Protein AF-A0AA41BKV5-F1 (afdb_monomer)

Solvent-accessible surface area (backbone atoms only — not comparable to full-atom values): 9476 Å² total; per-residue (Å²): 110,55,69,59,33,51,52,52,21,36,52,28,46,50,54,20,72,77,40,75,85,47,63,66,30,45,53,51,21,30,51,30,47,42,54,25,46,76,71,35,76,68,45,54,60,45,54,51,39,53,51,50,53,48,48,58,54,29,76,65,39,87,84,66,68,46,59,84,74,38,65,68,56,54,53,31,52,49,52,35,49,60,71,43,52,81,49,47,62,56,52,50,51,51,64,73,37,46,68,55,42,39,72,68,60,81,48,52,85,58,76,84,89,49,88,54,51,60,36,21,50,57,44,22,73,79,67,78,41,64,52,82,92,53,63,60,67,60,38,46,47,54,53,50,47,50,55,49,48,54,50,46,51,52,70,73,51,61,83,79,63,53,60,54,58,49,78,77,87

Structure (mmCIF, N/CA/C/O backbone):
data_AF-A0AA41BKV5-F1
#
_entry.id   AF-A0AA41BKV5-F1
#
loop_
_atom_site.group_PDB
_atom_site.id
_atom_site.type_symbol
_atom_site.label_atom_id
_atom_site.label_alt_id
_atom_site.label_comp_id
_atom_site.label_asym_id
_atom_site.label_entity_id
_atom_site.label_seq_id
_atom_site.pdbx_PDB_ins_code
_atom_site.Cartn_x
_atom_site.Cartn_y
_atom_site.Cartn_z
_atom_site.occupancy
_atom_site.B_iso_or_equiv
_atom_site.auth_seq_id
_atom_site.auth_comp_id
_atom_site.auth_asym_id
_atom_site.auth_atom_id
_atom_site.pdbx_PDB_model_num
ATOM 1 N N . LEU A 1 1 ? -13.488 3.325 -12.133 1.00 66.38 1 LEU A N 1
ATOM 2 C CA . LEU A 1 1 ? -14.133 2.316 -11.259 1.00 66.38 1 LEU A CA 1
ATOM 3 C C . LEU A 1 1 ? -13.218 1.904 -10.103 1.00 66.38 1 LEU A C 1
ATOM 5 O O . LEU A 1 1 ? -13.604 2.119 -8.964 1.00 66.38 1 LEU A O 1
ATOM 9 N N . SER A 1 2 ? -12.001 1.411 -10.372 1.00 73.25 2 SER A N 1
ATOM 10 C CA . SER A 1 2 ? -11.006 1.040 -9.344 1.00 73.25 2 SER A CA 1
ATOM 11 C C . SER A 1 2 ? -10.736 2.148 -8.318 1.00 73.25 2 SER A C 1
ATOM 13 O O . SER A 1 2 ? -10.828 1.893 -7.126 1.00 73.25 2 SER A O 1
ATOM 15 N N . GLY A 1 3 ? -10.527 3.392 -8.767 1.00 75.12 3 GLY A N 1
ATOM 16 C CA . GLY A 1 3 ? -10.295 4.532 -7.867 1.00 75.12 3 GLY A CA 1
ATOM 17 C C . GLY A 1 3 ? -11.439 4.811 -6.880 1.00 75.12 3 GLY A C 1
ATOM 18 O O . GLY A 1 3 ? -11.204 5.185 -5.738 1.00 75.12 3 GLY A O 1
ATOM 19 N N . MET A 1 4 ? -12.694 4.579 -7.280 1.00 83.62 4 MET A N 1
ATOM 20 C CA . MET A 1 4 ? -13.845 4.750 -6.381 1.00 83.62 4 MET A CA 1
ATOM 21 C C . MET A 1 4 ? -13.914 3.631 -5.339 1.00 83.62 4 MET A C 1
ATOM 23 O O . MET A 1 4 ? -14.290 3.874 -4.194 1.00 83.62 4 MET A O 1
ATOM 27 N N . LEU A 1 5 ? -13.542 2.409 -5.729 1.00 82.50 5 LEU A N 1
ATOM 28 C CA . LEU A 1 5 ? -13.511 1.254 -4.836 1.00 82.50 5 LEU A CA 1
ATOM 29 C C . LEU A 1 5 ? -12.402 1.393 -3.790 1.00 82.50 5 LEU A C 1
ATOM 31 O O . LEU A 1 5 ? -12.653 1.143 -2.613 1.00 82.50 5 LEU A O 1
ATOM 35 N N . THR A 1 6 ? -11.220 1.867 -4.192 1.00 81.44 6 THR A N 1
ATOM 36 C CA . THR A 1 6 ? -10.103 2.122 -3.274 1.00 81.44 6 THR A CA 1
ATOM 37 C C . THR A 1 6 ? -10.406 3.263 -2.309 1.00 81.44 6 THR A C 1
ATOM 39 O O . THR A 1 6 ? -10.162 3.116 -1.116 1.00 81.44 6 THR A O 1
ATOM 42 N N . LEU A 1 7 ? -11.029 4.350 -2.780 1.00 82.81 7 LEU A N 1
ATOM 43 C CA . LEU A 1 7 ? -11.500 5.436 -1.908 1.00 82.81 7 LEU A CA 1
ATOM 44 C C . LEU A 1 7 ? -12.572 4.951 -0.922 1.00 82.81 7 LEU A C 1
ATOM 46 O O . LEU A 1 7 ? -12.531 5.278 0.262 1.00 82.81 7 LEU A O 1
ATOM 50 N N . SER A 1 8 ? -13.514 4.125 -1.382 1.00 84.38 8 SER A N 1
ATOM 51 C CA . SER A 1 8 ? -14.541 3.538 -0.511 1.00 84.38 8 SER A CA 1
ATOM 52 C C . SER A 1 8 ? -13.927 2.601 0.535 1.00 84.38 8 SER A C 1
ATOM 54 O O . SER A 1 8 ? -14.358 2.602 1.688 1.00 84.38 8 SER A O 1
ATOM 56 N N . ALA A 1 9 ? -12.900 1.830 0.161 1.00 84.06 9 ALA A N 1
ATOM 57 C CA . ALA A 1 9 ? -12.146 0.987 1.083 1.00 84.06 9 ALA A CA 1
ATOM 58 C C . ALA A 1 9 ? -11.398 1.827 2.133 1.00 84.06 9 ALA A C 1
ATOM 60 O O . ALA A 1 9 ? -11.476 1.514 3.321 1.00 84.06 9 ALA A O 1
ATOM 61 N N . ALA A 1 10 ? -10.759 2.927 1.728 1.00 83.88 10 ALA A N 1
ATOM 62 C CA . ALA A 1 10 ? -10.093 3.859 2.637 1.00 83.88 10 ALA A CA 1
ATOM 63 C C . ALA A 1 10 ? -11.075 4.472 3.652 1.00 83.88 10 ALA A C 1
ATOM 65 O O . ALA A 1 10 ? -10.807 4.501 4.856 1.00 83.88 10 ALA A O 1
ATOM 66 N N . LEU A 1 11 ? -12.264 4.881 3.197 1.00 82.06 11 LEU A N 1
ATOM 67 C CA . LEU A 1 11 ? -13.328 5.378 4.075 1.00 82.06 11 LEU A CA 1
ATOM 68 C C . LEU A 1 11 ? -13.830 4.298 5.043 1.00 82.06 11 LEU A C 1
ATOM 70 O O . LEU A 1 11 ? -13.971 4.566 6.237 1.00 82.06 11 LEU A O 1
ATOM 74 N N . ALA A 1 12 ? -14.060 3.072 4.565 1.00 83.56 12 ALA A N 1
ATOM 75 C CA . ALA A 1 12 ? -14.456 1.951 5.420 1.00 83.56 12 ALA A CA 1
ATOM 76 C C . ALA A 1 12 ? -13.392 1.648 6.489 1.00 83.56 12 ALA A C 1
ATOM 78 O O . ALA A 1 12 ? -13.736 1.409 7.651 1.00 83.56 12 ALA A O 1
ATOM 79 N N . LEU A 1 13 ? -12.108 1.734 6.127 1.00 82.19 13 LEU A N 1
ATOM 80 C CA . LEU A 1 13 ? -11.002 1.577 7.066 1.00 82.19 13 LEU A CA 1
ATOM 81 C C . LEU A 1 13 ? -10.985 2.693 8.115 1.00 82.19 13 LEU A C 1
ATOM 83 O O . LEU A 1 13 ? -10.844 2.415 9.306 1.00 82.19 13 LEU A O 1
ATOM 87 N N . MET A 1 14 ? -11.182 3.946 7.698 1.00 79.00 14 MET A N 1
ATOM 88 C CA . MET A 1 14 ? -11.270 5.080 8.618 1.00 79.00 14 MET A CA 1
ATOM 89 C C . MET A 1 14 ? -12.414 4.899 9.626 1.00 79.00 14 MET A C 1
ATOM 91 O O . MET A 1 14 ? -12.235 5.150 10.820 1.00 79.00 14 MET A O 1
ATOM 95 N N . MET A 1 15 ? -13.581 4.443 9.166 1.00 79.38 15 MET A N 1
ATOM 96 C CA . MET A 1 15 ? -14.742 4.194 10.028 1.00 79.38 15 MET A CA 1
ATOM 97 C C . MET A 1 15 ? -14.478 3.065 11.030 1.00 79.38 15 MET A C 1
ATOM 99 O O . MET A 1 15 ? -14.858 3.180 12.200 1.00 79.38 15 MET A O 1
ATOM 103 N N . TRP A 1 16 ? -13.769 2.012 10.610 1.00 81.19 16 TRP A N 1
ATOM 104 C CA . TRP A 1 16 ? -13.340 0.949 11.517 1.00 81.19 16 TRP A CA 1
ATOM 105 C C . TRP A 1 16 ? -12.366 1.456 12.586 1.00 81.19 16 TRP A C 1
ATOM 107 O O . TRP A 1 16 ? -12.556 1.168 13.764 1.00 81.19 16 TRP A O 1
ATOM 117 N N . ILE A 1 17 ? -11.371 2.261 12.210 1.00 75.12 17 ILE A N 1
ATOM 118 C CA . ILE A 1 17 ? -10.395 2.817 13.161 1.00 75.12 17 ILE A CA 1
ATOM 119 C C . ILE A 1 17 ? -11.084 3.712 14.202 1.00 75.12 17 ILE A C 1
ATOM 121 O O . ILE A 1 17 ? -10.731 3.662 15.377 1.00 75.12 17 ILE A O 1
ATOM 125 N N . LYS A 1 18 ? -12.107 4.481 13.802 1.00 73.56 18 LYS A N 1
ATOM 126 C CA . LYS A 1 18 ? -12.923 5.283 14.731 1.00 73.56 18 LYS A CA 1
ATOM 127 C C . LYS A 1 18 ? -13.785 4.431 15.669 1.00 73.56 18 LYS A C 1
ATOM 129 O O . LYS A 1 18 ? -14.083 4.864 16.778 1.00 73.56 18 LYS A O 1
ATOM 134 N N . THR A 1 19 ? -14.216 3.246 15.232 1.00 72.44 19 THR A N 1
ATOM 135 C CA . THR A 1 19 ? -15.114 2.358 15.992 1.00 72.44 19 THR A CA 1
ATOM 136 C C . THR A 1 19 ? -14.669 0.889 15.904 1.00 72.44 19 THR A C 1
ATOM 138 O O . THR A 1 19 ? -15.328 0.066 15.259 1.00 72.44 19 THR A O 1
ATOM 141 N N . PRO A 1 20 ? -13.563 0.511 16.580 1.00 67.19 20 PRO A N 1
ATOM 142 C CA . PRO A 1 20 ? -12.934 -0.803 16.407 1.00 67.19 20 PRO A CA 1
ATOM 143 C C . PRO A 1 20 ? -13.778 -1.974 16.936 1.00 67.19 20 PRO A C 1
ATOM 145 O O . PRO A 1 20 ? -13.466 -3.129 16.659 1.00 67.19 20 PRO A O 1
ATOM 148 N N . THR A 1 21 ? -14.861 -1.695 17.669 1.00 67.25 21 THR A N 1
ATOM 149 C CA . THR A 1 21 ? -15.820 -2.685 18.183 1.00 67.25 21 THR A CA 1
ATOM 150 C C . THR A 1 21 ? -16.740 -3.259 17.100 1.00 67.25 21 THR A C 1
ATOM 152 O O . THR A 1 21 ? -17.290 -4.347 17.277 1.00 67.25 21 THR A O 1
ATOM 155 N N . HIS A 1 22 ? -16.908 -2.575 15.962 1.00 72.12 22 HIS A N 1
ATOM 156 C CA . HIS A 1 22 ? -17.804 -3.003 14.887 1.00 72.12 22 HIS A CA 1
ATOM 157 C C . HIS A 1 22 ? -17.046 -3.676 13.730 1.00 72.12 22 HIS A C 1
ATOM 159 O O . HIS A 1 22 ? -16.650 -3.034 12.757 1.00 72.12 22 HIS A O 1
ATOM 165 N N . ASN A 1 23 ? -16.958 -5.010 13.763 1.00 77.50 23 ASN A N 1
ATOM 166 C CA . ASN A 1 23 ? -16.323 -5.816 12.703 1.00 77.50 23 ASN A CA 1
ATOM 167 C C . ASN A 1 23 ? -16.984 -5.684 11.314 1.00 77.50 23 ASN A C 1
ATOM 169 O O . ASN A 1 23 ? -16.388 -6.076 10.314 1.00 77.50 23 ASN A O 1
ATOM 173 N N . ARG A 1 24 ? -18.197 -5.119 11.215 1.00 82.06 24 ARG A N 1
ATOM 174 C CA . ARG A 1 24 ? -18.900 -4.914 9.933 1.00 82.06 24 ARG A CA 1
ATOM 175 C C . ARG A 1 24 ? -18.102 -4.033 8.966 1.00 82.06 24 ARG A C 1
ATOM 177 O O . ARG A 1 24 ? -18.092 -4.307 7.771 1.00 82.06 24 ARG A O 1
ATOM 184 N N . TYR A 1 25 ? -17.400 -3.022 9.480 1.00 82.31 25 TYR A N 1
ATOM 185 C CA . TYR A 1 25 ? -16.578 -2.132 8.657 1.00 82.31 25 TYR A CA 1
ATOM 186 C C . TYR A 1 25 ? -15.324 -2.830 8.116 1.00 82.31 25 TYR A C 1
ATOM 188 O O . TYR A 1 25 ? -14.961 -2.610 6.965 1.00 82.31 25 TYR A O 1
ATOM 196 N N . LEU A 1 26 ? -14.725 -3.744 8.890 1.00 82.44 26 LEU A N 1
ATOM 197 C CA . LEU A 1 26 ? -13.631 -4.608 8.425 1.00 82.44 26 LEU A CA 1
ATOM 198 C C . LEU A 1 26 ? -14.078 -5.551 7.306 1.00 82.44 26 LEU A C 1
ATOM 200 O O . LEU A 1 26 ? -13.344 -5.747 6.342 1.00 82.44 26 LEU A O 1
ATOM 204 N N . VAL A 1 27 ? -15.285 -6.117 7.415 1.00 85.12 27 VAL A N 1
ATOM 205 C CA . VAL A 1 27 ? -15.846 -6.979 6.363 1.00 85.12 27 VAL A CA 1
ATOM 206 C C . VAL A 1 27 ? -16.091 -6.174 5.088 1.00 85.12 27 VAL A C 1
ATOM 208 O O . VAL A 1 27 ? -15.682 -6.601 4.011 1.00 85.12 27 VAL A O 1
ATOM 211 N N . ALA A 1 28 ? -16.691 -4.985 5.201 1.00 86.06 28 ALA A N 1
ATOM 212 C CA . ALA A 1 28 ? -16.887 -4.092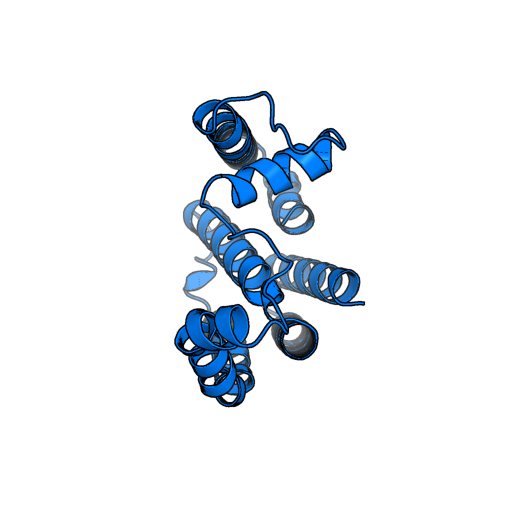 4.059 1.00 86.06 28 ALA A CA 1
ATOM 213 C C . ALA A 1 28 ? -15.550 -3.693 3.410 1.00 86.06 28 ALA A C 1
ATOM 215 O O . ALA A 1 28 ? -15.419 -3.766 2.190 1.00 86.06 28 ALA A O 1
ATOM 216 N N . TYR A 1 29 ? -14.539 -3.350 4.215 1.00 87.94 29 TYR A N 1
ATOM 217 C CA . TYR A 1 29 ? -13.179 -3.082 3.746 1.00 87.94 29 TYR A CA 1
ATOM 218 C C . TYR A 1 29 ? -12.587 -4.272 2.979 1.00 87.94 29 TYR A C 1
ATOM 220 O O . TYR A 1 29 ? -12.106 -4.096 1.861 1.00 87.94 29 TYR A O 1
ATOM 228 N N . ALA A 1 30 ? -12.665 -5.486 3.534 1.00 86.19 30 ALA A N 1
ATOM 229 C CA . ALA A 1 30 ? -12.126 -6.685 2.898 1.00 86.19 30 ALA A CA 1
ATOM 230 C C . ALA A 1 30 ? -12.806 -6.985 1.554 1.00 86.19 30 ALA A C 1
ATOM 232 O O . ALA A 1 30 ? -12.125 -7.306 0.579 1.00 86.19 30 ALA A O 1
ATOM 233 N N . LEU A 1 31 ? -14.131 -6.824 1.476 1.00 88.06 31 LEU A N 1
ATOM 234 C CA . LEU A 1 31 ? -14.888 -6.995 0.233 1.00 88.06 31 LEU A CA 1
ATOM 235 C C . LEU A 1 31 ? -14.508 -5.943 -0.815 1.00 88.06 31 LEU A C 1
ATOM 237 O O . LEU A 1 31 ? -14.245 -6.298 -1.962 1.00 88.06 31 LEU A O 1
ATOM 241 N N . LEU A 1 32 ? -14.425 -4.668 -0.425 1.00 86.62 32 LEU A N 1
ATOM 242 C CA . LEU A 1 32 ? -14.061 -3.568 -1.325 1.00 86.62 32 LEU A CA 1
ATOM 243 C C . LEU A 1 32 ? -12.618 -3.688 -1.831 1.00 86.62 32 LEU A C 1
ATOM 245 O O . LEU A 1 32 ? -12.366 -3.479 -3.021 1.00 86.62 32 LEU A O 1
ATOM 249 N N . MET A 1 33 ? -11.680 -4.073 -0.962 1.00 86.81 33 MET A N 1
ATOM 250 C CA . MET A 1 33 ? -10.295 -4.332 -1.359 1.00 86.81 33 MET A CA 1
ATOM 251 C C . MET A 1 33 ? -10.195 -5.533 -2.289 1.00 86.81 33 MET A C 1
ATOM 253 O O . MET A 1 33 ? -9.545 -5.437 -3.326 1.00 86.81 33 MET A O 1
ATOM 257 N N . THR A 1 34 ? -10.877 -6.634 -1.970 1.00 85.69 34 THR A N 1
ATOM 258 C CA . THR A 1 34 ? -10.908 -7.819 -2.835 1.00 85.69 34 THR A CA 1
ATOM 259 C C . THR A 1 34 ? -11.461 -7.456 -4.207 1.00 85.69 34 THR A C 1
ATOM 261 O O . THR A 1 34 ? -10.815 -7.717 -5.216 1.00 85.69 34 THR A O 1
ATOM 264 N N . PHE A 1 35 ? -12.601 -6.767 -4.268 1.00 86.88 35 PHE A N 1
ATOM 265 C CA . PHE A 1 35 ? -13.188 -6.349 -5.537 1.00 86.88 35 PHE A CA 1
ATOM 266 C C . PHE A 1 35 ? -12.248 -5.427 -6.328 1.00 86.88 35 PHE A C 1
ATOM 268 O O . PHE A 1 35 ? -12.079 -5.603 -7.531 1.00 86.88 35 PHE A O 1
ATOM 275 N N . SER A 1 36 ? -11.549 -4.513 -5.650 1.00 84.56 36 SER A N 1
ATOM 276 C CA . SER A 1 36 ? -10.518 -3.674 -6.272 1.00 84.56 36 SER A CA 1
ATOM 277 C C . SER A 1 36 ? -9.386 -4.511 -6.884 1.00 84.56 36 SER A C 1
ATOM 279 O O . SER A 1 36 ? -9.033 -4.283 -8.042 1.00 84.56 36 SER A O 1
ATOM 281 N N . PHE A 1 37 ? -8.888 -5.533 -6.178 1.00 82.44 37 PHE A N 1
ATOM 282 C CA . PHE A 1 37 ? -7.862 -6.452 -6.691 1.00 82.44 37 PHE A CA 1
ATOM 283 C C . PHE A 1 37 ? -8.301 -7.208 -7.945 1.00 82.44 37 PHE A C 1
ATOM 285 O O . PHE A 1 37 ? -7.495 -7.383 -8.856 1.00 82.44 37 PHE A O 1
ATOM 292 N N . TYR A 1 38 ? -9.571 -7.612 -8.014 1.00 82.25 38 TYR A N 1
ATOM 293 C CA . TYR A 1 38 ? -10.134 -8.244 -9.210 1.00 82.25 38 TYR A CA 1
ATOM 294 C C . TYR A 1 38 ? -10.213 -7.283 -10.402 1.00 82.25 38 TYR A C 1
ATOM 296 O O . TYR A 1 38 ? -10.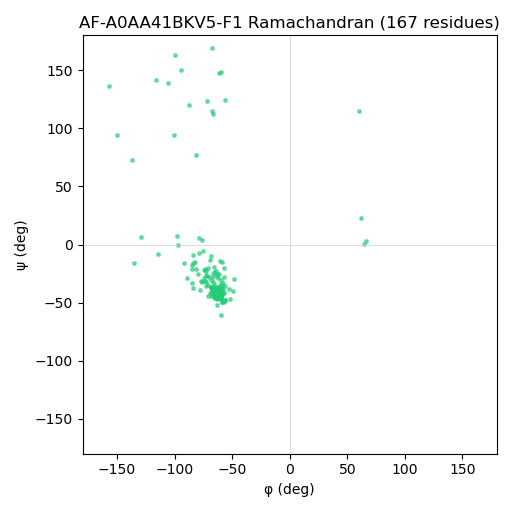192 -7.730 -11.546 1.00 82.25 38 TYR A O 1
ATOM 304 N N . THR A 1 39 ? -10.291 -5.970 -10.160 1.00 83.69 39 THR A N 1
ATOM 305 C CA . THR A 1 39 ? -10.293 -4.978 -11.245 1.00 83.69 39 THR A CA 1
ATOM 306 C C . THR A 1 39 ? -8.895 -4.619 -11.728 1.00 83.69 39 THR A C 1
ATOM 308 O O . THR A 1 39 ? -8.717 -4.389 -12.923 1.00 83.69 39 THR A O 1
ATOM 311 N N . HIS A 1 40 ? -7.904 -4.527 -10.833 1.00 79.94 40 HIS A N 1
ATOM 312 C CA . HIS A 1 40 ? -6.557 -4.126 -11.228 1.00 79.94 40 HIS A CA 1
ATOM 313 C C . HIS A 1 40 ? -5.467 -4.593 -10.256 1.00 79.94 40 HIS A C 1
ATOM 315 O O . HIS A 1 40 ? -5.541 -4.376 -9.050 1.00 79.94 40 HIS A O 1
ATOM 321 N N . TYR A 1 41 ? -4.356 -5.098 -10.803 1.00 77.06 41 TYR A N 1
ATOM 322 C CA . TYR A 1 41 ? -3.173 -5.481 -10.018 1.00 77.06 41 TYR A CA 1
ATOM 323 C C . TYR A 1 41 ? -2.526 -4.316 -9.238 1.00 77.06 41 TYR A C 1
ATOM 325 O O . TYR A 1 41 ? -1.912 -4.538 -8.198 1.00 77.06 41 TYR A O 1
ATOM 333 N N . PHE A 1 42 ? -2.690 -3.062 -9.688 1.00 74.88 42 PHE A N 1
ATOM 334 C CA . PHE A 1 42 ? -2.114 -1.884 -9.025 1.00 74.88 42 PHE A CA 1
ATOM 335 C C . PHE A 1 42 ? -2.755 -1.570 -7.672 1.00 74.88 42 PHE A C 1
ATOM 337 O O . PHE A 1 42 ? -2.159 -0.852 -6.871 1.00 74.88 42 PHE A O 1
ATOM 344 N N . THR A 1 43 ? -3.905 -2.174 -7.360 1.00 81.44 43 THR A N 1
ATOM 345 C CA . THR A 1 43 ? -4.508 -2.133 -6.022 1.00 81.44 43 THR A CA 1
ATOM 346 C C . THR A 1 43 ? -3.567 -2.674 -4.939 1.00 81.44 43 THR A C 1
ATOM 348 O O . THR A 1 43 ? -3.708 -2.310 -3.772 1.00 81.44 43 THR A O 1
ATOM 351 N N . LEU A 1 44 ? -2.552 -3.467 -5.305 1.00 81.81 44 LEU A N 1
ATOM 352 C CA . LEU A 1 44 ? -1.509 -3.895 -4.375 1.00 81.81 44 LEU A CA 1
ATOM 353 C C . LEU A 1 44 ? -0.788 -2.705 -3.724 1.00 81.81 44 LEU A C 1
ATOM 355 O O . LEU A 1 44 ? -0.568 -2.719 -2.516 1.00 81.81 44 LEU A O 1
ATOM 359 N N . PHE A 1 45 ? -0.478 -1.653 -4.489 1.00 81.44 45 PHE A N 1
ATOM 360 C CA . PHE A 1 45 ? 0.158 -0.447 -3.950 1.00 81.44 45 PHE A CA 1
ATOM 361 C C . PHE A 1 45 ? -0.747 0.268 -2.951 1.00 81.44 45 PHE A C 1
ATOM 363 O O . PHE A 1 45 ? -0.293 0.682 -1.888 1.00 81.44 45 PHE A O 1
ATOM 370 N N . THR A 1 46 ? -2.043 0.327 -3.249 1.00 82.25 46 THR A N 1
ATOM 371 C CA . THR A 1 46 ? -3.045 0.857 -2.330 1.00 82.25 46 THR A CA 1
ATOM 372 C C . THR A 1 46 ? -3.118 0.029 -1.045 1.00 82.25 46 THR A C 1
ATOM 374 O O . THR A 1 46 ? -3.135 0.600 0.040 1.00 82.25 46 THR A O 1
ATOM 377 N N . LEU A 1 47 ? -3.111 -1.308 -1.115 1.00 84.81 47 LEU A N 1
ATOM 378 C CA . LEU A 1 47 ? -3.092 -2.161 0.083 1.00 84.81 47 LEU A CA 1
ATOM 379 C C . LEU A 1 47 ? -1.851 -1.890 0.950 1.00 84.81 47 LEU A C 1
ATOM 381 O O . LEU A 1 47 ? -1.970 -1.769 2.170 1.00 84.81 47 LEU A O 1
ATOM 385 N N . ILE A 1 48 ? -0.678 -1.751 0.321 1.00 84.19 48 ILE A N 1
ATOM 386 C CA . ILE A 1 48 ? 0.573 -1.410 1.012 1.00 84.19 48 ILE A CA 1
ATOM 387 C C . ILE A 1 48 ? 0.454 -0.038 1.689 1.00 84.19 48 ILE A C 1
ATOM 389 O O . ILE A 1 48 ? 0.829 0.097 2.853 1.00 84.19 48 ILE A O 1
ATOM 393 N N . ALA A 1 49 ? -0.119 0.960 1.011 1.00 82.75 49 ALA A N 1
ATOM 394 C CA . ALA A 1 49 ? -0.344 2.287 1.583 1.00 82.75 49 ALA A CA 1
ATOM 395 C C . ALA A 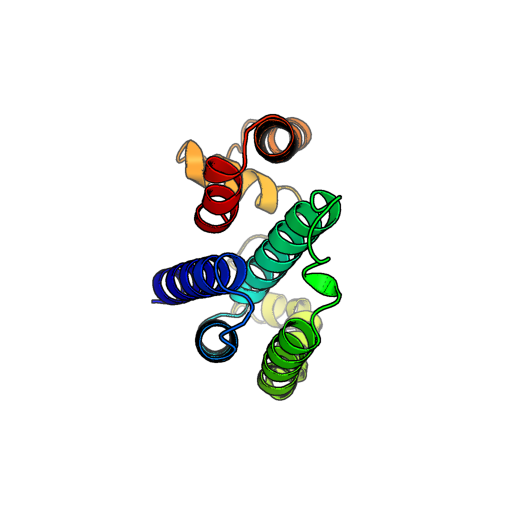1 49 ? -1.243 2.231 2.832 1.00 82.75 49 ALA A C 1
ATOM 397 O O . ALA A 1 49 ? -0.897 2.808 3.863 1.00 82.75 49 ALA A O 1
ATOM 398 N N . HIS A 1 50 ? -2.332 1.454 2.798 1.00 84.44 50 HIS A N 1
ATOM 399 C CA . HIS A 1 50 ? -3.200 1.245 3.965 1.00 84.44 50 HIS A CA 1
ATOM 400 C C . HIS A 1 50 ? -2.455 0.583 5.137 1.00 84.44 50 HIS A C 1
ATOM 402 O O . HIS A 1 50 ? -2.636 0.981 6.289 1.00 84.44 50 HIS A O 1
ATOM 408 N N . TRP A 1 51 ? -1.579 -0.389 4.864 1.00 83.88 51 TRP A N 1
ATOM 409 C CA . TRP A 1 51 ? -0.717 -0.997 5.884 1.00 83.88 51 TRP A CA 1
ATOM 410 C C . TRP A 1 51 ? 0.268 0.007 6.492 1.00 83.88 51 TRP A C 1
ATOM 412 O O . TRP A 1 51 ? 0.448 0.039 7.712 1.00 83.88 51 TRP A O 1
ATOM 422 N N . ILE A 1 52 ? 0.875 0.866 5.671 1.00 81.31 52 ILE A N 1
ATOM 423 C CA . ILE A 1 52 ? 1.761 1.936 6.146 1.00 81.31 52 ILE A CA 1
ATOM 424 C C . ILE A 1 52 ? 0.973 2.928 7.014 1.00 81.31 52 ILE A C 1
ATOM 426 O O . ILE A 1 52 ? 1.402 3.246 8.120 1.00 81.31 52 ILE A O 1
ATOM 430 N N . ALA A 1 53 ? -0.218 3.347 6.587 1.00 77.81 53 ALA A N 1
ATOM 431 C CA . ALA A 1 53 ? -1.068 4.248 7.365 1.00 77.81 53 ALA A CA 1
ATOM 432 C C . ALA A 1 53 ? -1.444 3.650 8.736 1.00 77.81 53 ALA A C 1
ATOM 434 O O . ALA A 1 53 ? -1.314 4.316 9.766 1.00 77.81 53 ALA A O 1
ATOM 435 N N . VAL A 1 54 ? -1.842 2.373 8.779 1.00 78.25 54 VAL A N 1
ATOM 436 C CA . VAL A 1 54 ? -2.204 1.675 10.028 1.00 78.25 54 VAL A CA 1
ATOM 437 C C . VAL A 1 54 ? -0.992 1.445 10.937 1.00 78.25 54 VAL A C 1
ATOM 439 O O . VAL A 1 54 ? -1.123 1.548 12.161 1.00 78.25 54 VAL A O 1
ATOM 442 N N . THR A 1 55 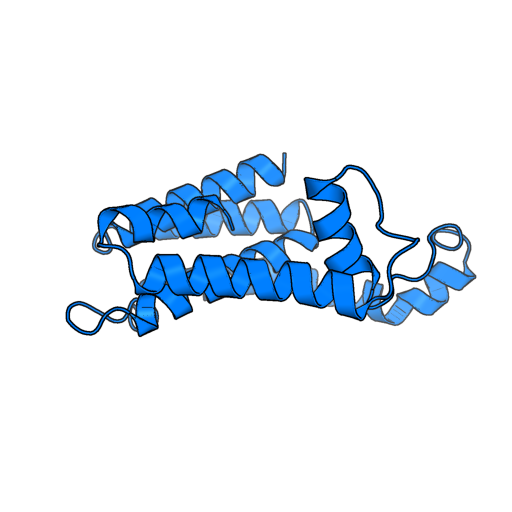? 0.189 1.155 10.382 1.00 76.00 55 THR A N 1
ATOM 443 C CA . THR A 1 55 ? 1.427 0.997 11.171 1.00 76.00 55 THR A CA 1
ATO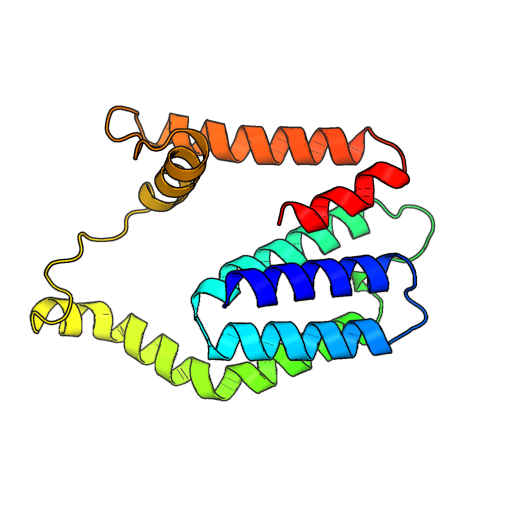M 444 C C . THR A 1 55 ? 1.886 2.322 11.764 1.00 76.00 55 THR A C 1
ATOM 446 O O . THR A 1 55 ? 2.157 2.368 12.964 1.00 76.00 55 THR A O 1
ATOM 449 N N . ILE A 1 56 ? 1.867 3.409 10.987 1.00 72.06 56 ILE A N 1
ATOM 450 C CA . ILE A 1 56 ? 2.132 4.768 11.478 1.00 72.06 56 ILE A CA 1
ATOM 451 C C . ILE A 1 56 ? 1.168 5.110 12.621 1.00 72.06 56 ILE A C 1
ATOM 453 O O . ILE A 1 56 ? 1.615 5.521 13.692 1.00 72.06 56 ILE A O 1
ATOM 457 N N . LEU A 1 57 ? -0.133 4.860 12.446 1.00 71.56 57 LEU A N 1
ATOM 458 C CA . LEU A 1 57 ? -1.138 5.132 13.478 1.00 71.56 57 LEU A CA 1
ATOM 459 C C . LEU A 1 57 ? -0.963 4.249 14.729 1.00 71.56 57 LEU A C 1
ATOM 461 O O . LEU A 1 57 ? -1.191 4.692 15.853 1.00 71.56 57 LEU A O 1
ATOM 465 N N . SER A 1 58 ? -0.517 3.004 14.561 1.00 70.25 58 SER A N 1
ATOM 466 C CA . SER A 1 58 ? -0.302 2.074 15.676 1.00 70.25 58 SER A CA 1
ATOM 467 C C . SER A 1 58 ? 0.966 2.359 16.471 1.00 70.25 58 SER A C 1
ATOM 469 O O . SER A 1 58 ? 0.964 2.153 17.682 1.00 70.25 58 SER A O 1
ATOM 471 N N . CYS A 1 59 ? 2.018 2.872 15.829 1.00 66.69 59 CYS A N 1
ATOM 472 C CA . CYS A 1 59 ? 3.209 3.380 16.512 1.00 66.69 59 CYS A CA 1
ATOM 473 C C . CYS A 1 59 ? 2.904 4.627 17.362 1.00 66.69 59 CYS A C 1
ATOM 475 O O . CYS A 1 59 ? 3.617 4.902 18.323 1.00 66.69 59 CYS A O 1
ATOM 477 N N . GLN A 1 60 ? 1.835 5.365 17.040 1.00 62.47 60 GLN A N 1
ATOM 478 C CA . GLN A 1 60 ? 1.407 6.565 17.769 1.00 62.47 60 GLN A CA 1
ATOM 479 C C . GLN A 1 60 ? 0.517 6.269 18.990 1.00 62.47 60 GLN A C 1
ATOM 481 O O . GLN A 1 60 ? 0.370 7.128 19.863 1.00 62.47 60 GLN A 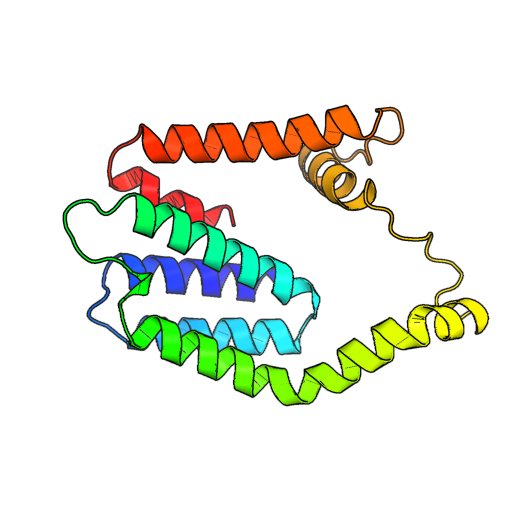O 1
ATOM 486 N N . SER A 1 61 ? -0.084 5.076 19.088 1.00 55.34 61 SER A N 1
ATOM 487 C CA . SER A 1 61 ? -1.004 4.739 20.183 1.00 55.34 61 SER A CA 1
ATOM 488 C C . SER A 1 61 ? -0.252 4.319 21.451 1.00 55.34 61 SER A C 1
ATOM 490 O O . SER A 1 61 ? -0.163 3.144 21.802 1.00 55.34 61 SER A O 1
ATOM 492 N N . HIS A 1 62 ? 0.299 5.298 22.171 1.00 51.22 62 HIS A N 1
ATOM 493 C CA . HIS A 1 62 ? 0.947 5.074 23.469 1.00 51.22 62 HIS A CA 1
ATOM 494 C C . HIS A 1 62 ? -0.063 4.829 24.615 1.00 51.22 62 HIS A C 1
ATOM 496 O O . HIS A 1 62 ? 0.348 4.530 25.733 1.00 51.22 62 HIS A O 1
ATOM 502 N N . LYS A 1 63 ? -1.386 4.951 24.400 1.00 50.69 63 LYS A N 1
ATOM 503 C CA . LYS A 1 63 ? -2.368 4.771 25.491 1.00 50.69 63 LYS A CA 1
ATOM 504 C C . LYS A 1 63 ? -3.606 3.925 25.196 1.00 50.69 63 LYS A C 1
ATOM 506 O O . LYS A 1 63 ? -4.215 3.471 26.159 1.00 50.69 63 LYS A O 1
ATOM 511 N N . THR A 1 64 ? -3.970 3.621 23.951 1.00 50.19 64 THR A N 1
ATOM 512 C CA . THR A 1 64 ? -5.233 2.905 23.688 1.00 50.19 64 THR A CA 1
ATOM 513 C C . THR A 1 64 ? -5.141 2.035 22.436 1.00 50.19 64 THR A C 1
ATOM 515 O O . THR A 1 64 ? -5.383 2.480 21.323 1.00 50.19 64 THR A O 1
ATOM 518 N N . ALA A 1 65 ? -4.802 0.761 22.651 1.00 56.06 65 ALA A N 1
ATOM 519 C CA . ALA A 1 65 ? -4.843 -0.340 21.685 1.00 56.06 65 ALA A CA 1
ATOM 520 C C . ALA A 1 65 ? -3.966 -0.184 20.424 1.00 56.06 65 ALA A C 1
ATOM 522 O O . ALA A 1 65 ? -4.194 0.626 19.533 1.00 56.06 65 ALA A O 1
ATOM 523 N N . CYS A 1 66 ? -2.971 -1.062 20.302 1.00 65.25 66 CYS A N 1
ATOM 524 C CA . CYS A 1 66 ? -2.253 -1.260 19.050 1.00 65.25 66 CYS A CA 1
ATOM 525 C C . CYS A 1 66 ? -3.221 -1.878 18.026 1.00 65.25 66 CYS A C 1
ATOM 527 O O . CYS A 1 66 ? -3.628 -3.029 18.199 1.00 65.25 66 CYS A O 1
ATOM 529 N N . TYR A 1 67 ? -3.585 -1.140 16.971 1.00 67.12 67 TYR A N 1
ATOM 530 C CA . TYR A 1 67 ? -4.520 -1.620 15.943 1.00 67.12 67 TYR A CA 1
ATOM 531 C C . TYR A 1 67 ? -4.014 -2.892 15.244 1.00 67.12 67 TYR A C 1
ATOM 533 O O . TYR A 1 67 ? -4.810 -3.771 14.917 1.00 67.12 67 TYR A O 1
ATOM 541 N N . LEU A 1 68 ? -2.688 -3.060 15.129 1.00 68.81 68 LEU A N 1
ATOM 542 C CA . LEU A 1 68 ? -2.066 -4.298 14.635 1.00 68.81 68 LEU A CA 1
ATOM 543 C C . LEU A 1 68 ? -2.306 -5.522 15.531 1.00 68.81 68 LEU A C 1
ATOM 545 O O . LEU A 1 68 ? -2.190 -6.646 15.049 1.00 68.81 68 LEU A O 1
ATOM 549 N N . LYS A 1 69 ? -2.603 -5.340 16.823 1.00 70.25 69 LYS A N 1
ATOM 550 C CA . LYS A 1 69 ? -2.877 -6.456 17.743 1.00 70.25 69 LYS A CA 1
ATOM 551 C C . LYS A 1 69 ? -4.330 -6.927 17.687 1.00 70.25 69 LYS A C 1
ATOM 553 O O . LYS A 1 69 ? -4.639 -7.961 18.274 1.00 70.25 69 LYS A O 1
ATOM 558 N N . LEU A 1 70 ? -5.223 -6.207 17.001 1.00 76.38 70 LEU A N 1
ATOM 559 C CA . LEU A 1 70 ? -6.602 -6.657 16.847 1.00 76.38 70 LEU A CA 1
ATOM 560 C C . LEU A 1 70 ? -6.662 -7.856 15.887 1.00 76.38 70 LEU A C 1
ATOM 562 O O . LEU A 1 70 ? -6.270 -7.728 14.725 1.00 76.38 70 LEU A O 1
ATOM 566 N N . PRO A 1 71 ? -7.216 -9.006 16.317 1.00 76.12 71 PRO A N 1
ATOM 567 C CA . PRO A 1 71 ? -7.298 -10.191 15.466 1.00 76.12 71 PRO A CA 1
ATOM 568 C C . PRO A 1 71 ? -8.166 -9.944 14.224 1.00 76.12 71 PRO A C 1
ATOM 570 O O . PRO A 1 71 ? -7.900 -10.503 13.165 1.00 76.12 71 PRO A O 1
ATOM 573 N N . GLY A 1 72 ? -9.161 -9.051 14.316 1.00 77.50 72 GLY A N 1
ATOM 574 C CA . GLY A 1 72 ? -10.018 -8.675 13.188 1.00 77.50 72 GLY A CA 1
ATOM 575 C C . GLY A 1 72 ? -9.253 -8.085 11.996 1.00 77.50 72 GLY A C 1
ATOM 576 O O . GLY A 1 72 ? -9.598 -8.382 10.854 1.00 77.50 72 GLY A O 1
ATOM 577 N N . TRP A 1 73 ? -8.183 -7.320 12.244 1.00 83.19 73 TRP A N 1
ATOM 578 C CA . TRP A 1 73 ? -7.318 -6.787 11.185 1.00 83.19 73 TRP A CA 1
ATOM 579 C C . TRP A 1 73 ? -6.611 -7.913 10.427 1.00 83.19 73 TRP A C 1
ATOM 581 O O . TRP A 1 73 ? -6.602 -7.937 9.196 1.00 83.19 73 TRP A O 1
ATOM 591 N N . TRP A 1 74 ? -6.073 -8.890 11.157 1.00 84.94 74 TRP A N 1
ATOM 592 C CA . TRP A 1 74 ? -5.407 -10.048 10.566 1.00 84.94 74 TRP A CA 1
ATOM 593 C C . TRP A 1 74 ? -6.373 -10.919 9.769 1.00 84.94 74 TRP A C 1
ATOM 595 O O . TRP A 1 74 ? -6.041 -11.298 8.652 1.00 84.94 74 TRP A O 1
ATOM 605 N N . PHE A 1 75 ? -7.584 -11.170 10.278 1.00 85.75 75 PHE A N 1
ATOM 606 C CA . PHE A 1 75 ? -8.594 -11.931 9.538 1.00 85.75 75 PHE A CA 1
ATOM 607 C C . PHE A 1 75 ? -9.014 -11.248 8.235 1.00 85.75 75 PHE A C 1
ATOM 609 O O . PHE A 1 75 ? -9.125 -11.922 7.214 1.00 85.75 75 PHE A O 1
ATOM 616 N N . ALA A 1 76 ? -9.206 -9.925 8.237 1.00 84.88 76 ALA A N 1
ATOM 617 C CA . ALA A 1 76 ? -9.548 -9.193 7.018 1.00 84.88 76 ALA A CA 1
ATOM 618 C C . ALA A 1 76 ? -8.430 -9.278 5.968 1.00 84.88 76 ALA A C 1
ATOM 620 O O . ALA A 1 76 ? -8.697 -9.568 4.804 1.00 84.88 76 ALA A O 1
ATOM 621 N N . ASN A 1 77 ? -7.172 -9.095 6.376 1.00 87.12 77 ASN A N 1
ATOM 622 C CA . ASN A 1 77 ? -6.031 -9.200 5.464 1.00 87.12 77 ASN A CA 1
ATOM 623 C C . ASN A 1 77 ? -5.793 -10.633 4.982 1.00 87.12 77 ASN A C 1
ATOM 625 O O . ASN A 1 77 ? -5.469 -10.835 3.815 1.00 87.12 77 ASN A O 1
ATOM 629 N N . LEU A 1 78 ? -6.005 -11.628 5.845 1.00 87.19 78 LEU A N 1
ATOM 630 C CA . LEU A 1 78 ? -5.938 -13.036 5.467 1.00 87.19 78 LEU A CA 1
ATOM 631 C C . LEU A 1 78 ? -7.029 -13.370 4.444 1.00 87.19 78 LEU A C 1
ATOM 633 O O . LEU A 1 78 ? -6.737 -14.026 3.451 1.00 87.19 78 LEU A O 1
ATOM 637 N N . ALA A 1 79 ? -8.253 -12.865 4.625 1.00 86.75 79 ALA A N 1
ATOM 638 C CA . ALA A 1 79 ? -9.329 -13.032 3.651 1.00 86.75 79 ALA A CA 1
ATOM 639 C C . ALA A 1 79 ? -8.976 -12.410 2.289 1.00 86.75 79 ALA A C 1
ATOM 641 O O . ALA A 1 79 ? -9.151 -13.066 1.262 1.00 86.75 79 ALA A O 1
ATOM 642 N N . ILE A 1 80 ? -8.413 -11.194 2.276 1.00 86.38 80 ILE A N 1
ATOM 643 C CA . ILE A 1 80 ? -7.920 -10.549 1.046 1.00 86.38 80 ILE A CA 1
ATOM 644 C C . ILE A 1 80 ? -6.811 -11.400 0.403 1.00 86.38 80 ILE A C 1
ATOM 646 O O . ILE A 1 80 ? -6.841 -11.638 -0.803 1.00 86.38 80 ILE A O 1
ATOM 650 N N . ALA A 1 81 ? -5.855 -11.901 1.193 1.00 84.88 81 ALA A N 1
ATOM 651 C CA . ALA A 1 81 ? -4.747 -12.717 0.699 1.00 84.88 81 ALA A CA 1
ATOM 652 C C . ALA A 1 81 ? -5.226 -14.043 0.090 1.00 84.88 81 ALA A C 1
ATOM 654 O O . ALA A 1 81 ? -4.787 -14.410 -0.998 1.00 84.88 81 ALA A O 1
ATOM 655 N N . VAL A 1 82 ? -6.161 -14.735 0.748 1.00 87.00 82 VAL A N 1
ATOM 656 C CA . VAL A 1 82 ? -6.775 -15.969 0.232 1.00 87.00 82 VAL A CA 1
ATOM 657 C C . VAL A 1 82 ? -7.553 -15.691 -1.051 1.00 87.00 82 VAL A C 1
ATOM 659 O O . VAL A 1 82 ? -7.430 -16.451 -2.008 1.00 87.00 82 VAL A O 1
ATOM 662 N N . ALA A 1 83 ? -8.302 -14.588 -1.112 1.00 85.38 83 ALA A N 1
ATOM 663 C CA . ALA A 1 83 ? -9.031 -14.203 -2.316 1.00 85.38 83 ALA A CA 1
ATOM 664 C C . ALA A 1 83 ? -8.103 -13.830 -3.487 1.00 85.38 83 ALA A C 1
ATOM 666 O O . ALA A 1 83 ? -8.484 -14.000 -4.647 1.00 85.38 83 ALA A O 1
ATOM 667 N N . TYR A 1 84 ? -6.892 -13.348 -3.192 1.00 81.94 84 TYR A N 1
ATOM 668 C CA . TYR A 1 84 ? -5.867 -13.016 -4.183 1.00 81.94 84 TYR A CA 1
ATOM 669 C C . TYR A 1 84 ? -5.004 -14.215 -4.606 1.00 81.94 84 TYR A C 1
ATOM 671 O O . TYR A 1 84 ? -4.417 -14.213 -5.687 1.00 81.94 84 TYR A O 1
ATOM 679 N N . LEU A 1 85 ? -4.948 -15.268 -3.791 1.00 82.44 85 LEU A N 1
ATOM 680 C CA . LEU A 1 85 ? -4.118 -16.453 -4.015 1.00 82.44 85 LEU A CA 1
ATOM 681 C C . LEU A 1 85 ? -4.306 -17.118 -5.398 1.00 82.44 85 LEU A C 1
ATOM 683 O O . LEU A 1 85 ? -3.296 -17.484 -5.998 1.00 82.44 85 LEU A O 1
ATOM 687 N N . PRO A 1 86 ? -5.527 -17.211 -5.971 1.00 82.25 86 PRO A N 1
ATOM 688 C CA . PRO A 1 86 ? -5.731 -17.733 -7.326 1.00 82.25 86 PRO A CA 1
ATOM 689 C C . PRO A 1 86 ? -5.072 -16.890 -8.428 1.00 82.25 86 PRO A C 1
ATOM 691 O O . PRO A 1 86 ? -4.757 -17.408 -9.496 1.00 82.25 86 PRO A O 1
ATOM 694 N N . TRP A 1 87 ? -4.855 -15.597 -8.177 1.00 76.31 87 TRP A N 1
ATOM 695 C CA . TRP A 1 87 ? -4.280 -14.648 -9.133 1.00 76.31 87 TRP A CA 1
ATOM 696 C C . TRP A 1 87 ? -2.759 -14.526 -9.017 1.00 76.31 87 TRP A C 1
ATOM 698 O O . TRP A 1 87 ? -2.118 -14.044 -9.953 1.00 76.31 87 TRP A O 1
ATOM 708 N N . LEU A 1 88 ? -2.158 -14.997 -7.916 1.00 77.06 88 LEU A N 1
ATOM 709 C CA . LEU A 1 88 ? -0.703 -14.998 -7.735 1.00 77.06 88 LEU A CA 1
ATOM 710 C C . LEU A 1 88 ? 0.039 -15.729 -8.865 1.00 77.06 88 LEU A C 1
ATOM 712 O O . LEU A 1 88 ? 0.976 -15.141 -9.402 1.00 77.06 88 LEU A O 1
ATOM 716 N N . PRO A 1 89 ? -0.359 -16.946 -9.292 1.00 79.62 89 PRO A N 1
ATOM 717 C CA . PRO A 1 89 ? 0.308 -17.629 -10.396 1.00 79.62 89 PRO A CA 1
ATOM 718 C C . PRO A 1 89 ? 0.261 -16.829 -11.698 1.00 79.62 89 PRO A C 1
ATOM 720 O O . PRO A 1 89 ? 1.251 -16.784 -12.416 1.00 79.62 89 PRO A O 1
ATOM 723 N N . VAL A 1 90 ? -0.858 -16.154 -11.982 1.00 76.62 90 VAL A N 1
ATOM 724 C CA . VAL A 1 90 ? -1.022 -15.318 -13.182 1.00 76.62 90 VAL A CA 1
ATOM 725 C C . VAL A 1 90 ? -0.103 -14.101 -13.122 1.00 76.62 90 VAL A C 1
ATOM 727 O O . VAL A 1 90 ? 0.568 -13.795 -14.106 1.00 76.62 90 VAL A O 1
ATOM 730 N N . LEU A 1 91 ? -0.014 -13.443 -11.962 1.00 75.81 91 LEU A N 1
ATOM 731 C CA . LEU A 1 91 ? 0.918 -12.336 -11.745 1.00 75.81 91 LEU A CA 1
ATOM 732 C C . LEU A 1 91 ? 2.372 -12.789 -11.923 1.00 75.81 91 LEU A C 1
ATOM 734 O O . LEU A 1 91 ? 3.138 -12.127 -12.621 1.00 75.81 91 LEU A O 1
ATOM 738 N N . PHE A 1 92 ? 2.755 -13.915 -11.317 1.00 77.12 92 PHE A N 1
ATOM 739 C CA . PHE A 1 92 ? 4.100 -14.465 -11.470 1.00 77.12 92 PHE A CA 1
ATOM 740 C C . PHE A 1 92 ? 4.393 -14.815 -12.924 1.00 77.12 92 PHE A C 1
ATOM 742 O O . PHE A 1 92 ? 5.446 -14.435 -13.418 1.00 77.12 92 PHE A O 1
ATOM 749 N N . ASN A 1 93 ? 3.444 -15.441 -13.619 1.00 76.81 93 ASN A N 1
ATOM 750 C CA . ASN A 1 93 ? 3.564 -15.785 -15.031 1.00 76.81 93 ASN A CA 1
ATOM 751 C C . ASN A 1 93 ? 3.775 -14.539 -15.909 1.00 76.81 93 ASN A C 1
ATOM 753 O O . ASN A 1 93 ? 4.650 -14.517 -16.773 1.00 76.81 93 ASN A O 1
ATOM 757 N N . LEU A 1 94 ? 3.023 -13.466 -15.639 1.00 72.19 94 LEU A N 1
ATOM 758 C CA . LEU A 1 94 ? 3.212 -12.161 -16.275 1.00 72.19 94 LEU A CA 1
ATOM 759 C C . LEU A 1 94 ? 4.622 -11.624 -16.014 1.00 72.19 94 LEU A C 1
ATOM 761 O O . LEU A 1 94 ? 5.309 -11.262 -16.963 1.00 72.19 94 LEU A O 1
ATOM 765 N N . LEU A 1 95 ? 5.079 -11.618 -14.757 1.00 72.38 95 LEU A N 1
ATOM 766 C CA . LEU A 1 95 ? 6.399 -11.108 -14.374 1.00 72.38 95 LEU A CA 1
ATOM 767 C C . LEU A 1 95 ? 7.552 -11.922 -14.983 1.00 72.38 95 LEU A C 1
ATOM 769 O O . LEU A 1 95 ? 8.531 -11.339 -15.449 1.00 72.38 95 LEU A O 1
ATOM 773 N N . THR A 1 96 ? 7.447 -13.252 -15.017 1.00 69.19 96 THR A N 1
ATOM 774 C CA . THR A 1 96 ? 8.481 -14.138 -15.578 1.00 69.19 96 THR A CA 1
ATOM 775 C C . THR A 1 96 ? 8.525 -14.086 -17.099 1.00 69.19 96 THR A C 1
ATOM 777 O O . THR A 1 96 ? 9.597 -14.223 -17.688 1.00 69.19 96 THR A O 1
ATOM 780 N N . HIS A 1 97 ? 7.383 -13.856 -17.748 1.00 68.25 97 HIS A N 1
ATOM 781 C CA . HIS A 1 97 ? 7.288 -13.769 -19.203 1.00 68.25 97 HIS A CA 1
ATOM 782 C C . HIS A 1 97 ? 7.296 -12.337 -19.732 1.00 68.25 97 HIS A C 1
ATOM 784 O O . HIS A 1 97 ? 7.185 -12.150 -20.939 1.00 68.25 97 HIS A O 1
ATOM 790 N N . LEU A 1 98 ? 7.537 -11.326 -18.887 1.00 61.75 98 LEU A N 1
ATOM 791 C CA . LEU A 1 98 ? 7.752 -9.935 -19.312 1.00 61.75 98 LEU A CA 1
ATOM 792 C C . LEU A 1 98 ? 8.790 -9.832 -20.441 1.00 61.75 98 LEU A C 1
ATOM 794 O O . LEU A 1 98 ? 8.607 -9.067 -21.385 1.00 6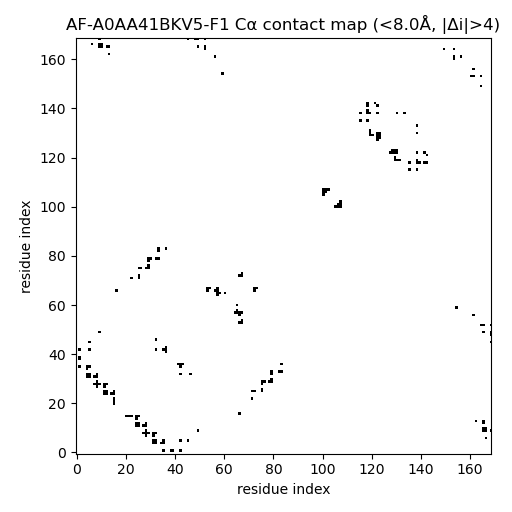1.75 98 LEU A O 1
ATOM 798 N N . ALA A 1 99 ? 9.864 -10.624 -20.370 1.00 57.75 99 ALA A N 1
ATOM 799 C CA . ALA A 1 99 ? 10.899 -10.664 -21.402 1.00 57.75 99 ALA A CA 1
ATOM 800 C C . ALA A 1 99 ? 10.399 -11.273 -22.729 1.00 57.75 99 ALA A C 1
ATOM 802 O O . ALA A 1 99 ? 10.755 -10.779 -23.797 1.00 57.75 99 ALA A O 1
ATOM 803 N N . GLN A 1 100 ? 9.543 -12.300 -22.672 1.00 56.00 100 GLN A N 1
ATOM 804 C CA . GLN A 1 100 ? 8.956 -12.950 -23.852 1.00 56.00 100 GLN A CA 1
ATOM 805 C C . GLN A 1 100 ? 7.812 -12.133 -24.465 1.00 56.00 100 GLN A C 1
ATOM 807 O O . GLN A 1 100 ? 7.749 -12.005 -25.682 1.00 56.00 100 GLN A O 1
ATOM 812 N N . LEU A 1 101 ? 6.964 -11.507 -23.648 1.00 57.12 101 LEU A N 1
ATOM 813 C CA . LEU A 1 101 ? 5.908 -10.593 -24.090 1.00 57.12 101 LEU A CA 1
ATOM 814 C C . LEU A 1 101 ? 6.478 -9.304 -24.713 1.00 57.12 101 LEU A C 1
ATOM 816 O O . LEU A 1 101 ? 5.907 -8.750 -25.652 1.00 57.12 101 LEU A O 1
ATOM 820 N N . ARG A 1 102 ? 7.643 -8.845 -24.231 1.00 53.62 102 ARG A N 1
ATOM 821 C CA . ARG A 1 102 ? 8.415 -7.762 -24.860 1.00 53.62 102 ARG A CA 1
ATOM 822 C C . ARG A 1 102 ? 8.992 -8.183 -26.217 1.00 53.62 102 ARG A C 1
ATOM 824 O O . ARG A 1 102 ? 8.994 -7.373 -27.137 1.00 53.62 102 ARG A O 1
ATOM 831 N N . ALA A 1 103 ? 9.467 -9.423 -26.347 1.00 55.69 103 ALA A N 1
ATOM 832 C CA . ALA A 1 103 ? 10.007 -9.959 -27.600 1.00 55.69 103 ALA A CA 1
ATOM 833 C C . ALA A 1 103 ? 8.915 -10.296 -28.637 1.00 55.69 103 ALA A C 1
ATOM 835 O O . ALA A 1 103 ? 9.165 -10.199 -29.835 1.00 55.69 103 ALA A O 1
ATOM 836 N N . GLY A 1 104 ? 7.704 -10.642 -28.186 1.00 56.72 104 GLY A N 1
ATOM 837 C CA . GLY A 1 104 ? 6.538 -10.955 -29.023 1.00 56.72 104 GLY A CA 1
ATOM 838 C C . GLY A 1 104 ? 5.796 -9.746 -29.609 1.00 56.72 104 GLY A C 1
ATOM 839 O O . GLY A 1 104 ? 4.763 -9.928 -30.237 1.00 56.72 104 GLY A O 1
ATOM 840 N N . ASN A 1 105 ? 6.303 -8.521 -29.424 1.00 55.75 105 ASN A N 1
ATOM 841 C CA . ASN A 1 105 ? 5.744 -7.260 -29.937 1.00 55.75 105 ASN A CA 1
ATOM 842 C C . ASN A 1 105 ? 4.355 -6.831 -29.397 1.00 55.75 105 ASN A C 1
ATOM 844 O O . ASN A 1 105 ? 3.902 -5.742 -29.735 1.00 55.75 105 ASN A O 1
ATOM 848 N N . ASP A 1 106 ? 3.720 -7.587 -28.494 1.00 58.81 106 ASP A N 1
ATOM 849 C CA . ASP A 1 106 ? 2.455 -7.184 -27.839 1.00 58.81 106 ASP A CA 1
ATOM 850 C C . ASP A 1 106 ? 2.635 -6.025 -26.838 1.00 58.81 106 ASP A C 1
ATOM 852 O O . ASP A 1 106 ? 1.728 -5.224 -26.608 1.00 58.81 106 ASP A O 1
ATOM 856 N N . ILE A 1 107 ? 3.829 -5.906 -26.245 1.00 53.44 107 ILE A N 1
ATOM 857 C CA . ILE A 1 107 ? 4.158 -4.901 -25.212 1.00 53.44 107 ILE A CA 1
ATOM 858 C C . ILE A 1 107 ? 5.447 -4.126 -25.557 1.00 53.44 107 ILE A C 1
ATOM 860 O O . ILE A 1 107 ? 5.947 -3.332 -24.762 1.00 53.44 107 ILE A O 1
ATOM 864 N N . GLY A 1 108 ? 6.012 -4.352 -26.750 1.00 56.34 108 GLY A N 1
ATOM 865 C CA . GLY A 1 108 ? 7.300 -3.788 -27.180 1.00 56.34 108 GLY A CA 1
ATOM 866 C C . GLY A 1 108 ? 7.306 -2.263 -27.345 1.00 56.34 108 GLY A C 1
ATOM 867 O O . GLY A 1 108 ? 8.367 -1.646 -27.305 1.00 56.34 108 GLY A O 1
ATOM 868 N N . TRP A 1 109 ? 6.127 -1.649 -27.477 1.00 60.50 109 TRP A N 1
ATOM 869 C CA . TRP A 1 109 ? 5.951 -0.201 -27.600 1.00 60.50 109 TRP A CA 1
ATOM 870 C C . TRP A 1 109 ? 5.970 0.542 -26.251 1.00 60.50 109 TRP A C 1
ATOM 872 O O . TRP A 1 109 ? 6.128 1.764 -26.244 1.00 60.50 109 TRP A O 1
ATOM 882 N N . ILE A 1 110 ? 5.831 -0.157 -25.113 1.00 60.34 110 ILE A N 1
ATOM 883 C CA . ILE A 1 110 ? 5.899 0.468 -23.784 1.00 60.34 110 ILE A CA 1
ATOM 884 C C . ILE A 1 110 ? 7.360 0.522 -23.316 1.00 60.34 110 ILE A C 1
ATOM 886 O O . ILE A 1 110 ? 8.000 -0.529 -23.162 1.00 60.34 110 ILE A O 1
ATOM 890 N N . PRO A 1 111 ? 7.907 1.726 -23.057 1.00 66.50 111 PRO A N 1
ATOM 891 C CA . PRO A 1 111 ? 9.270 1.865 -22.567 1.00 66.50 111 PRO A CA 1
ATOM 892 C C . PRO A 1 111 ? 9.448 1.131 -21.227 1.00 66.50 111 PRO A C 1
ATOM 894 O O . PRO A 1 111 ? 8.500 1.014 -20.446 1.00 66.50 111 PRO A O 1
ATOM 897 N N . PRO A 1 112 ? 10.651 0.595 -20.945 1.00 65.62 112 PRO A N 1
ATOM 898 C CA . PRO A 1 112 ? 10.925 -0.085 -19.686 1.00 65.62 112 PRO A CA 1
ATOM 899 C C . PRO A 1 112 ? 10.631 0.834 -18.504 1.00 65.62 112 PRO A C 1
ATOM 901 O O . PRO A 1 112 ? 11.217 1.905 -18.402 1.00 65.62 112 PRO A O 1
ATOM 904 N N . VAL A 1 113 ? 9.770 0.371 -17.596 1.00 67.38 113 VAL A N 1
ATOM 905 C CA . VAL A 1 113 ? 9.553 1.038 -16.312 1.00 67.38 113 VAL A CA 1
ATOM 906 C C . VAL A 1 113 ? 10.833 0.913 -15.488 1.00 67.38 113 VAL A C 1
ATOM 908 O O . VAL A 1 113 ? 11.267 -0.180 -15.120 1.00 67.38 113 VAL A O 1
ATOM 911 N N . THR A 1 114 ? 11.455 2.051 -15.236 1.00 75.31 114 THR A N 1
ATOM 912 C CA . THR A 1 114 ? 12.641 2.241 -14.410 1.00 75.31 114 THR A CA 1
ATOM 913 C C . THR A 1 114 ? 12.252 2.742 -13.020 1.00 75.31 114 THR A C 1
ATOM 915 O O . THR A 1 114 ? 11.176 3.296 -12.802 1.00 75.31 114 THR A O 1
ATOM 918 N N . TRP A 1 115 ? 13.167 2.637 -12.055 1.00 75.06 115 TRP A N 1
ATOM 919 C CA . TRP A 1 115 ? 12.978 3.170 -10.696 1.00 75.06 115 TRP A CA 1
ATOM 920 C C . TRP A 1 115 ? 12.716 4.685 -10.637 1.00 75.06 115 TRP A C 1
ATOM 922 O O . TRP A 1 115 ? 12.281 5.193 -9.606 1.00 75.06 115 TRP A O 1
ATOM 932 N N . ARG A 1 116 ? 12.985 5.418 -11.724 1.00 77.56 116 ARG A N 1
ATOM 933 C CA . ARG A 1 116 ? 12.688 6.849 -11.853 1.00 77.56 116 ARG A CA 1
ATOM 934 C C . ARG A 1 116 ? 11.218 7.111 -12.180 1.00 77.56 116 ARG A C 1
ATOM 936 O O . ARG A 1 116 ? 10.716 8.175 -11.827 1.00 77.56 116 ARG A O 1
ATOM 943 N N . ASP A 1 117 ? 10.529 6.160 -12.801 1.00 79.19 117 ASP A N 1
ATOM 944 C CA . ASP A 1 117 ? 9.154 6.361 -13.262 1.00 79.19 117 ASP A CA 1
ATOM 945 C C . ASP A 1 117 ? 8.160 6.414 -12.099 1.00 79.19 117 ASP A C 1
ATOM 947 O O . ASP A 1 117 ? 7.164 7.126 -12.171 1.00 79.19 117 ASP A O 1
ATOM 951 N N . LEU A 1 118 ? 8.480 5.762 -10.975 1.00 79.94 118 LEU A N 1
ATOM 952 C CA . LEU A 1 118 ? 7.697 5.840 -9.739 1.00 79.94 118 LEU A CA 1
ATOM 953 C C . LEU A 1 118 ? 7.593 7.281 -9.194 1.00 79.94 118 LEU A C 1
ATOM 955 O O . LEU A 1 118 ? 6.480 7.807 -9.112 1.00 79.94 118 LEU A O 1
ATOM 959 N N . PRO A 1 119 ? 8.700 7.971 -8.849 1.00 81.25 119 PRO A N 1
ATOM 960 C CA . PRO A 1 119 ? 8.619 9.349 -8.374 1.00 81.25 119 PRO A CA 1
ATOM 961 C C . PRO A 1 119 ? 8.281 10.344 -9.499 1.00 81.25 119 PRO A C 1
ATOM 963 O O . PRO A 1 119 ? 7.729 11.407 -9.218 1.00 81.25 119 PRO A O 1
ATOM 966 N N . ALA A 1 120 ? 8.545 10.015 -10.770 1.00 82.69 120 ALA A N 1
ATOM 967 C CA . ALA A 1 120 ? 8.090 10.824 -11.901 1.00 82.69 120 ALA A CA 1
ATOM 968 C C . ALA A 1 120 ? 6.561 10.808 -12.045 1.00 82.69 120 ALA A C 1
ATOM 970 O O . ALA A 1 120 ? 5.977 11.844 -12.350 1.00 82.69 120 ALA A O 1
ATOM 971 N N . MET A 1 121 ? 5.901 9.678 -11.773 1.00 81.94 121 MET A N 1
ATOM 972 C CA . MET A 1 121 ? 4.438 9.581 -11.774 1.00 81.94 121 MET A CA 1
ATOM 973 C C . MET A 1 121 ? 3.822 10.430 -10.660 1.00 81.94 121 MET A C 1
ATOM 975 O O . MET A 1 121 ? 2.847 11.143 -10.889 1.00 81.94 121 MET A O 1
ATOM 979 N N . TYR A 1 122 ? 4.440 10.422 -9.476 1.00 79.75 122 TYR A N 1
ATOM 980 C CA . TYR A 1 122 ? 4.070 11.323 -8.385 1.00 79.75 122 TYR A CA 1
ATOM 981 C C . TYR A 1 122 ? 4.226 12.795 -8.798 1.00 79.75 122 TYR A C 1
ATOM 983 O O . TYR A 1 122 ? 3.315 13.597 -8.619 1.00 79.75 122 TYR A O 1
ATOM 991 N N . TRP A 1 123 ? 5.345 13.156 -9.426 1.00 82.94 123 TRP A N 1
ATOM 992 C CA . TRP A 1 123 ? 5.572 14.515 -9.925 1.00 82.94 123 TRP A CA 1
ATOM 993 C C . TRP A 1 123 ? 4.576 14.927 -11.021 1.00 82.94 123 TRP A C 1
ATOM 995 O O . TRP A 1 123 ? 4.066 16.052 -11.011 1.00 82.94 123 TRP A O 1
ATOM 1005 N N . HIS A 1 124 ? 4.253 14.008 -11.931 1.00 83.94 124 HIS A N 1
ATOM 1006 C CA . HIS A 1 124 ? 3.261 14.209 -12.982 1.00 83.94 124 HIS A CA 1
ATOM 1007 C C . HIS A 1 124 ? 1.870 14.468 -12.412 1.00 83.94 124 HIS A C 1
ATOM 1009 O O . HIS A 1 124 ? 1.179 15.360 -12.895 1.00 83.94 124 HIS A O 1
ATOM 1015 N N . PHE A 1 125 ? 1.491 13.771 -11.342 1.00 81.31 125 PHE A N 1
ATOM 1016 C CA . PHE A 1 125 ? 0.215 13.999 -10.672 1.00 81.31 125 PHE A CA 1
ATOM 1017 C C . PHE A 1 125 ? 0.055 15.447 -10.175 1.00 81.31 125 PHE A C 1
ATOM 1019 O O . PHE A 1 125 ? -1.010 16.034 -10.340 1.00 81.31 125 PHE A O 1
ATOM 1026 N N . PHE A 1 126 ? 1.112 16.052 -9.620 1.00 79.50 126 PHE A N 1
ATOM 1027 C CA . PHE A 1 126 ? 1.048 17.424 -9.096 1.00 79.50 126 PHE A CA 1
ATOM 1028 C C . PHE A 1 126 ? 1.272 18.511 -10.148 1.00 79.50 126 PHE A C 1
ATOM 1030 O O . PHE A 1 126 ? 0.729 19.605 -10.023 1.00 79.50 126 PHE A O 1
ATOM 1037 N N . THR A 1 127 ? 2.103 18.245 -11.156 1.00 81.56 127 THR A N 1
ATOM 1038 C CA . THR A 1 127 ? 2.584 19.286 -12.083 1.00 81.56 127 THR A CA 1
ATOM 1039 C C . THR A 1 127 ? 2.102 19.111 -13.519 1.00 81.56 127 THR A C 1
ATOM 1041 O O . THR A 1 127 ? 2.363 19.973 -14.356 1.00 81.56 127 THR A O 1
ATOM 1044 N N . GLY A 1 128 ? 1.455 17.988 -13.843 1.00 79.44 128 GLY A N 1
ATOM 1045 C CA . GLY A 1 128 ? 1.106 17.609 -15.214 1.00 79.44 128 GLY A CA 1
ATOM 1046 C C . GLY A 1 128 ? 2.317 17.308 -16.108 1.00 79.44 128 GLY A C 1
ATOM 1047 O O . GLY A 1 128 ? 2.154 17.009 -17.288 1.00 79.44 128 GLY A O 1
ATOM 1048 N N . ASN A 1 129 ? 3.541 17.358 -15.573 1.00 80.25 129 ASN A N 1
ATOM 1049 C CA . ASN A 1 129 ? 4.784 17.137 -16.306 1.00 80.25 129 ASN A CA 1
ATOM 1050 C C . ASN A 1 129 ? 5.497 15.891 -15.772 1.00 80.25 129 ASN A C 1
ATOM 1052 O O . ASN A 1 129 ? 5.557 15.678 -14.572 1.00 80.25 129 ASN A O 1
ATOM 1056 N N . ASN A 1 130 ? 6.109 15.093 -16.642 1.00 71.19 130 ASN A N 1
ATOM 1057 C CA . ASN A 1 130 ? 6.798 13.852 -16.258 1.00 71.19 130 ASN A CA 1
ATOM 1058 C C . ASN A 1 130 ? 8.171 14.096 -15.605 1.00 71.19 130 ASN A C 1
ATOM 1060 O O . ASN A 1 130 ? 8.913 13.153 -15.347 1.00 71.19 130 ASN A O 1
ATOM 1064 N N . GLY A 1 131 ? 8.561 15.359 -15.388 1.00 69.62 131 GLY A N 1
ATOM 1065 C CA . GLY A 1 131 ? 9.819 15.705 -14.723 1.00 69.62 131 GLY A CA 1
ATOM 1066 C C . GLY A 1 131 ? 11.062 15.215 -15.476 1.00 69.62 131 GLY A C 1
ATOM 1067 O O . GLY A 1 131 ? 12.121 15.047 -14.874 1.00 69.62 131 GLY A O 1
ATOM 1068 N N . GLN A 1 132 ? 10.949 14.985 -16.792 1.00 71.62 132 GLN A N 1
ATOM 1069 C CA . GLN A 1 132 ? 12.021 14.434 -17.632 1.00 71.62 132 GLN A CA 1
ATOM 1070 C C . GLN A 1 132 ? 13.307 15.279 -17.593 1.00 71.62 132 GLN A C 1
ATOM 1072 O O . GLN A 1 132 ? 14.400 14.726 -17.702 1.00 71.62 132 GLN A O 1
ATOM 1077 N N . GLY A 1 133 ? 13.183 16.590 -17.353 1.00 76.88 133 GLY A N 1
ATOM 1078 C CA . GLY A 1 133 ? 14.309 17.515 -17.195 1.00 76.88 133 GLY A CA 1
ATOM 1079 C C . GLY A 1 133 ? 15.001 17.491 -15.826 1.00 76.88 133 GLY A C 1
ATOM 1080 O O . GLY A 1 133 ? 16.038 18.129 -15.679 1.00 76.88 133 GLY A O 1
ATOM 1081 N N . PHE A 1 134 ? 14.472 16.770 -14.828 1.00 77.25 134 PHE A N 1
ATOM 1082 C CA . PHE A 1 134 ? 15.045 16.726 -13.479 1.00 77.25 134 PHE A CA 1
ATOM 1083 C C . PHE A 1 134 ? 15.757 15.399 -13.185 1.00 77.25 134 PHE A C 1
ATOM 1085 O O . PHE A 1 134 ? 15.226 14.332 -13.515 1.00 77.25 134 PHE A O 1
ATOM 1092 N N . PRO A 1 135 ? 16.929 15.426 -12.522 1.00 82.25 135 PRO A N 1
ATOM 1093 C CA . PRO A 1 135 ? 17.598 14.215 -12.064 1.00 82.25 135 PRO A CA 1
ATOM 1094 C C . PRO A 1 135 ? 16.730 13.439 -11.063 1.00 82.25 135 PRO A C 1
ATOM 1096 O O . PRO A 1 135 ? 15.981 14.013 -10.269 1.00 82.25 135 PRO A O 1
ATOM 1099 N N . SER A 1 136 ? 16.859 12.110 -11.081 1.00 78.62 136 SER A N 1
ATOM 1100 C CA . SER A 1 136 ? 16.028 11.178 -10.303 1.00 78.62 136 SER A CA 1
ATOM 1101 C C . SER A 1 136 ? 16.031 11.453 -8.796 1.00 78.62 136 SER A C 1
ATOM 1103 O O . SER A 1 136 ? 14.995 11.307 -8.152 1.00 78.62 136 SER A O 1
ATOM 1105 N N . PHE A 1 137 ? 17.157 11.895 -8.232 1.00 82.06 137 PHE A N 1
ATOM 1106 C CA . PHE A 1 137 ? 17.274 12.209 -6.806 1.00 82.06 137 PHE A CA 1
ATOM 1107 C C . PHE A 1 137 ? 16.332 13.339 -6.357 1.00 82.06 137 PHE A C 1
ATOM 1109 O O . PHE A 1 137 ? 15.764 13.253 -5.274 1.00 82.06 137 PHE A O 1
ATOM 1116 N N . ILE A 1 138 ? 16.095 14.356 -7.195 1.00 84.25 138 ILE A N 1
ATOM 1117 C CA . ILE A 1 138 ? 15.177 15.460 -6.860 1.00 84.25 138 ILE A CA 1
ATOM 1118 C C . ILE A 1 138 ? 13.734 14.954 -6.788 1.00 84.25 138 ILE A C 1
ATOM 1120 O O . ILE A 1 138 ? 12.998 15.312 -5.872 1.00 84.25 138 ILE A O 1
ATOM 1124 N N . LEU A 1 139 ? 13.344 14.077 -7.717 1.00 82.44 139 LEU A N 1
ATOM 1125 C CA . LEU A 1 139 ? 12.012 13.471 -7.716 1.00 82.44 139 LEU A CA 1
ATOM 1126 C C . LEU A 1 139 ? 11.804 12.611 -6.458 1.00 82.44 139 LEU A C 1
ATOM 1128 O O . LEU A 1 139 ? 10.761 12.693 -5.812 1.00 82.44 139 LEU A O 1
ATOM 1132 N N . TRP A 1 140 ? 12.820 11.841 -6.058 1.00 83.31 140 TRP A N 1
ATOM 1133 C CA . TRP A 1 140 ? 12.790 11.072 -4.811 1.00 83.31 140 TRP A CA 1
ATOM 1134 C C . TRP A 1 140 ? 12.767 11.953 -3.560 1.00 83.31 140 TRP A C 1
ATOM 1136 O O . TRP A 1 140 ? 12.058 11.623 -2.611 1.00 83.31 140 TRP A O 1
ATOM 1146 N N . LEU A 1 141 ? 13.477 13.083 -3.555 1.00 85.19 141 LEU A N 1
ATOM 1147 C CA . LEU A 1 141 ? 13.395 14.062 -2.470 1.00 85.19 141 LEU A CA 1
ATOM 1148 C C . LEU A 1 141 ? 12.009 14.697 -2.368 1.00 85.19 141 LEU A C 1
ATOM 1150 O O . LEU A 1 141 ? 11.550 14.934 -1.257 1.00 85.19 141 LEU A O 1
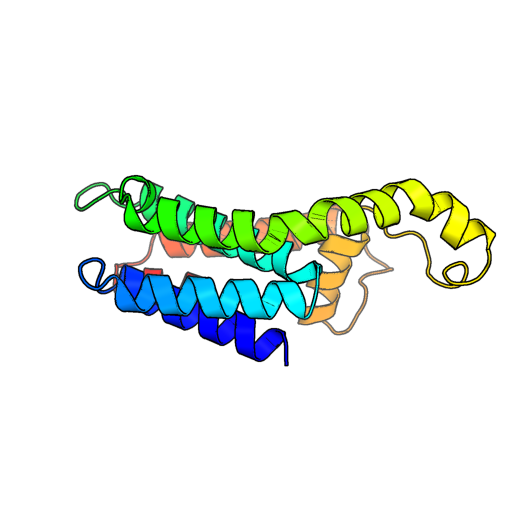ATOM 1154 N N . ALA A 1 142 ? 11.327 14.952 -3.486 1.00 82.00 142 ALA A N 1
ATOM 1155 C CA . ALA A 1 142 ? 9.965 15.480 -3.466 1.00 82.00 142 ALA A CA 1
ATOM 1156 C C . ALA A 1 142 ? 8.987 14.479 -2.825 1.00 82.00 142 ALA A C 1
ATOM 1158 O O . ALA A 1 142 ? 8.222 14.847 -1.932 1.00 82.00 142 ALA A O 1
ATOM 1159 N N . VAL A 1 143 ? 9.067 13.203 -3.220 1.00 81.88 143 VAL A N 1
ATOM 1160 C CA . VAL A 1 143 ? 8.265 12.119 -2.627 1.00 81.88 143 VAL A CA 1
ATOM 1161 C C . VAL A 1 143 ? 8.607 11.930 -1.147 1.00 81.88 143 VAL A C 1
ATOM 1163 O O . VAL A 1 143 ? 7.722 11.949 -0.294 1.00 81.88 143 VAL A O 1
ATOM 1166 N N . GLY A 1 144 ? 9.893 11.784 -0.820 1.00 82.06 144 GLY A N 1
ATOM 1167 C CA . GLY A 1 144 ? 10.358 11.583 0.552 1.00 82.06 144 GLY A CA 1
ATOM 1168 C C . GLY A 1 144 ? 10.069 12.782 1.455 1.00 82.06 144 GLY A C 1
ATOM 1169 O O . GLY A 1 144 ? 9.699 12.606 2.612 1.00 82.06 144 GLY A O 1
ATOM 1170 N N . GLY A 1 145 ? 10.169 13.996 0.915 1.00 81.38 145 GLY A N 1
ATOM 1171 C CA . GLY A 1 145 ? 9.817 15.239 1.587 1.00 81.38 145 GLY A CA 1
ATOM 1172 C C . GLY A 1 145 ? 8.332 15.299 1.917 1.00 81.38 145 GLY A C 1
ATOM 1173 O O . GLY A 1 145 ? 7.994 15.593 3.056 1.00 81.38 145 GLY A O 1
ATOM 1174 N N . PHE A 1 146 ? 7.454 14.944 0.975 1.00 79.50 146 PHE A N 1
ATOM 1175 C CA . PHE A 1 146 ? 6.014 14.878 1.228 1.00 79.50 146 PHE A CA 1
ATOM 1176 C C . PHE A 1 146 ? 5.656 13.820 2.275 1.00 79.50 146 PHE A C 1
ATOM 1178 O O . PHE A 1 146 ? 4.949 14.114 3.233 1.00 79.50 146 PHE A O 1
ATOM 1185 N N . ILE A 1 147 ? 6.198 12.606 2.155 1.00 77.50 147 ILE A N 1
ATOM 1186 C CA . ILE A 1 147 ? 5.986 11.551 3.158 1.00 77.50 147 ILE A CA 1
ATOM 1187 C C . ILE A 1 147 ? 6.504 12.009 4.530 1.00 77.50 147 ILE A C 1
ATOM 1189 O O . ILE A 1 147 ? 5.849 11.794 5.548 1.00 77.50 147 ILE A O 1
ATOM 1193 N N . GLY A 1 148 ? 7.656 12.680 4.563 1.00 77.12 148 GLY A N 1
ATOM 1194 C CA . GLY A 1 148 ? 8.262 13.209 5.779 1.00 77.12 148 GLY A CA 1
ATOM 1195 C C . GLY A 1 148 ? 7.460 14.343 6.420 1.00 77.12 148 GLY A C 1
ATOM 1196 O O . GLY A 1 148 ? 7.316 14.358 7.643 1.00 77.12 148 GLY A O 1
ATOM 1197 N N . THR A 1 149 ? 6.913 15.276 5.634 1.00 75.44 149 THR A N 1
ATOM 1198 C CA . THR A 1 149 ? 6.077 16.373 6.148 1.00 75.44 149 THR A CA 1
ATOM 1199 C C . THR A 1 149 ? 4.726 15.862 6.612 1.00 75.44 149 THR A C 1
ATOM 1201 O O . THR A 1 149 ? 4.320 16.200 7.717 1.00 75.44 149 THR A O 1
ATOM 1204 N N . VAL A 1 150 ? 4.073 14.994 5.840 1.00 70.94 150 VAL A N 1
ATOM 1205 C CA . VAL A 1 150 ? 2.815 14.336 6.217 1.00 70.94 150 VAL A CA 1
ATOM 1206 C C . VAL A 1 150 ? 3.008 13.496 7.482 1.00 70.94 150 VAL A C 1
ATOM 1208 O O . VAL A 1 150 ? 2.224 13.607 8.424 1.00 70.94 150 VAL A O 1
ATOM 1211 N N . GLY A 1 151 ? 4.105 12.739 7.562 1.00 67.19 151 GLY A N 1
ATOM 1212 C CA . GLY A 1 151 ? 4.499 12.008 8.763 1.00 67.19 151 GLY A CA 1
ATOM 1213 C C . GLY A 1 151 ? 4.730 12.936 9.957 1.00 67.19 151 GLY A C 1
ATOM 1214 O O . GLY A 1 151 ? 4.203 12.684 11.035 1.00 67.19 151 GLY A O 1
ATOM 1215 N N . ARG A 1 152 ? 5.451 14.052 9.787 1.00 69.31 152 ARG A N 1
ATOM 1216 C CA . ARG A 1 152 ? 5.666 15.030 10.870 1.00 69.31 152 ARG A CA 1
ATOM 1217 C C . ARG A 1 152 ? 4.391 15.740 11.309 1.00 69.31 152 ARG A C 1
ATOM 1219 O O . ARG A 1 152 ? 4.181 15.875 12.506 1.00 69.31 152 ARG A O 1
ATOM 1226 N N . ILE A 1 153 ? 3.550 16.182 10.379 1.00 67.00 153 ILE A N 1
ATOM 1227 C CA . ILE A 1 153 ? 2.273 16.844 10.678 1.00 67.00 153 ILE A CA 1
ATOM 1228 C C . ILE A 1 153 ? 1.360 15.866 11.419 1.00 67.00 153 ILE A C 1
ATOM 1230 O O . ILE A 1 153 ? 0.801 16.218 12.453 1.00 67.00 153 ILE A O 1
ATOM 1234 N N . SER A 1 154 ? 1.310 14.605 10.979 1.00 61.12 154 SER A N 1
ATOM 1235 C CA . SER A 1 154 ? 0.622 13.532 11.701 1.00 61.12 154 SER A CA 1
ATOM 1236 C C . SER A 1 154 ? 1.142 13.332 13.125 1.00 61.12 154 SER A C 1
ATOM 1238 O O . SER A 1 154 ? 0.352 13.009 14.010 1.00 61.12 154 SER A O 1
ATOM 1240 N N . LEU A 1 155 ? 2.456 13.451 13.334 1.00 63.47 155 LEU A N 1
ATOM 1241 C CA . LEU A 1 155 ? 3.094 13.261 14.637 1.00 63.47 155 LEU A CA 1
ATOM 1242 C C . LEU A 1 155 ? 2.896 14.469 15.565 1.00 63.47 155 LEU A C 1
ATOM 1244 O O . LEU A 1 155 ? 2.823 14.286 16.779 1.00 63.47 155 LEU A O 1
ATOM 1248 N N . CYS A 1 156 ? 2.800 15.681 15.012 1.00 63.88 156 CYS A N 1
ATOM 1249 C CA . CYS A 1 156 ? 2.655 16.922 15.773 1.00 63.88 156 CYS A CA 1
ATOM 1250 C C . CYS A 1 156 ? 1.194 17.304 16.067 1.00 63.88 156 CYS A C 1
ATOM 1252 O O . CYS A 1 156 ? 0.949 17.936 17.094 1.00 63.88 156 CYS A O 1
ATOM 1254 N N . ASN A 1 157 ? 0.231 16.930 15.216 1.00 57.81 157 ASN A N 1
ATOM 1255 C CA . ASN A 1 157 ? -1.160 17.374 15.355 1.00 57.81 157 ASN A CA 1
ATOM 1256 C C . ASN A 1 157 ? -2.062 16.388 16.128 1.00 57.81 157 ASN A C 1
ATOM 1258 O O . ASN A 1 157 ? -1.846 15.170 16.195 1.00 57.81 157 ASN A O 1
ATOM 1262 N N . GLY A 1 158 ? -3.070 16.968 16.790 1.00 57.50 158 GLY A N 1
ATOM 1263 C CA . GLY A 1 158 ? -4.006 16.292 17.692 1.00 57.50 158 GLY A CA 1
ATOM 1264 C C . GLY A 1 158 ? -4.941 15.295 16.996 1.00 57.50 158 GLY A C 1
ATOM 1265 O O . GLY A 1 158 ? -5.038 15.250 15.773 1.00 57.50 158 GLY A O 1
ATOM 1266 N N . GLU A 1 159 ? -5.649 14.490 17.797 1.00 57.94 159 GLU A N 1
ATOM 1267 C CA . GLU A 1 159 ? -6.392 13.289 17.370 1.00 57.94 159 GLU A CA 1
ATOM 1268 C C . GLU A 1 159 ? -7.316 13.456 16.150 1.00 57.94 159 GLU A C 1
ATOM 1270 O O . GLU A 1 159 ? -7.484 12.500 15.400 1.00 57.94 159 GLU A O 1
ATOM 1275 N N . TYR A 1 160 ? -7.881 14.641 15.901 1.00 53.66 160 TYR A N 1
ATOM 1276 C CA . TYR A 1 160 ? -8.839 14.872 14.813 1.00 53.66 160 TYR A CA 1
ATOM 1277 C C . TYR A 1 160 ? -8.216 14.891 13.406 1.00 53.66 160 TYR A C 1
ATOM 1279 O O . TYR A 1 160 ? -8.858 14.426 12.462 1.00 53.66 160 TYR A O 1
ATOM 1287 N N . GLU A 1 161 ? -6.970 15.350 13.246 1.00 57.25 161 GLU A N 1
ATOM 1288 C CA . GLU A 1 161 ? -6.293 15.366 11.934 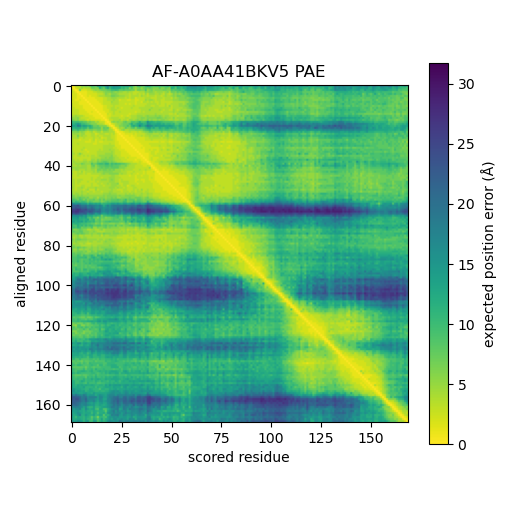1.00 57.25 161 GLU A CA 1
ATOM 1289 C C . GLU A 1 161 ? -5.628 14.028 11.582 1.00 57.25 161 GLU A C 1
ATOM 1291 O O . GLU A 1 161 ? -5.371 13.744 10.412 1.00 57.25 161 GLU A O 1
ATOM 1296 N N . ARG A 1 162 ? -5.440 13.144 12.570 1.00 58.69 162 ARG A N 1
ATOM 1297 C CA . ARG A 1 162 ? -4.829 11.816 12.382 1.00 58.69 162 ARG A CA 1
ATOM 1298 C C . ARG A 1 162 ? -5.638 10.906 11.460 1.00 58.69 162 ARG A C 1
ATOM 1300 O O . ARG A 1 162 ? -5.081 10.039 10.796 1.00 58.69 162 ARG A O 1
ATOM 1307 N N . TYR A 1 163 ? -6.952 11.104 11.386 1.00 57.84 163 TYR A N 1
ATOM 1308 C CA . TYR A 1 163 ? -7.823 10.290 10.538 1.00 57.84 163 TYR A CA 1
ATOM 1309 C C . TYR A 1 163 ? -7.826 10.743 9.073 1.00 57.84 163 TYR A C 1
ATOM 1311 O O . TYR A 1 163 ? -8.154 9.940 8.202 1.00 57.84 163 TYR A O 1
ATOM 1319 N N . GLN A 1 164 ? -7.440 11.991 8.775 1.00 58.00 164 GLN A N 1
ATOM 1320 C CA . GLN A 1 164 ? -7.415 12.499 7.397 1.00 58.00 164 GLN A CA 1
ATOM 1321 C C . GLN A 1 164 ? -6.292 11.884 6.550 1.00 58.00 164 GLN A C 1
ATOM 1323 O O . GLN A 1 164 ? -6.417 11.830 5.333 1.00 58.00 164 GLN A O 1
ATOM 1328 N N . LEU A 1 165 ? -5.251 11.327 7.174 1.00 57.91 165 LEU A N 1
ATOM 1329 C CA . LEU A 1 165 ? -4.150 10.636 6.486 1.00 57.91 165 LEU A CA 1
ATOM 1330 C C . LEU A 1 165 ? -4.607 9.459 5.622 1.00 57.91 165 LEU A C 1
ATOM 1332 O O . LEU A 1 165 ? -4.024 9.201 4.576 1.00 57.91 165 LEU A O 1
ATOM 1336 N N . ILE A 1 166 ? -5.668 8.769 6.041 1.00 59.66 166 ILE A N 1
ATOM 1337 C CA . ILE A 1 166 ? -6.209 7.612 5.317 1.00 59.66 166 ILE A CA 1
ATOM 1338 C C . ILE A 1 166 ? -6.928 8.058 4.036 1.00 59.66 166 ILE A C 1
ATOM 1340 O O . ILE A 1 166 ? -6.987 7.299 3.082 1.00 59.66 166 ILE A O 1
ATOM 1344 N N . LEU A 1 167 ? -7.442 9.293 3.991 1.00 58.09 167 LEU A N 1
ATOM 1345 C CA . LEU A 1 167 ? -8.101 9.865 2.810 1.00 58.09 167 LEU A CA 1
ATOM 1346 C C . LEU A 1 167 ? -7.109 10.263 1.706 1.00 58.09 167 LEU A C 1
ATOM 1348 O O . LEU A 1 167 ? -7.511 10.384 0.553 1.00 58.09 167 LEU A O 1
ATOM 1352 N N . PHE A 1 168 ? -5.839 10.477 2.060 1.00 55.50 168 PHE A N 1
ATOM 1353 C CA . PHE A 1 168 ? -4.765 10.833 1.127 1.00 55.50 168 PHE A CA 1
ATOM 1354 C C . PHE A 1 168 ? -3.911 9.628 0.679 1.00 55.50 168 PHE A C 1
ATOM 1356 O O . PHE A 1 168 ? -2.980 9.823 -0.102 1.00 55.50 168 PHE A O 1
ATOM 1363 N N . CYS A 1 169 ? -4.209 8.415 1.169 1.00 52.75 169 CYS A N 1
ATOM 1364 C CA . CYS A 1 169 ? -3.577 7.151 0.759 1.00 52.75 169 CYS A CA 1
ATOM 1365 C C . CYS A 1 169 ? -4.408 6.430 -0.312 1.00 52.75 169 CYS A C 1
ATOM 1367 O O . CYS A 1 169 ? -3.790 5.748 -1.162 1.00 52.75 169 CYS A O 1
#

Secondary structure (DSSP, 8-state):
-HHHHHHHHHHHHHHHHH-TT-HHHHHHHHHHHHHHHHH-TTHHHHHHHHHHHHHHHHHH-SSS--GGG-HHHHHHHHHHHHHHGGGHHHHHHHHHHHHHHHHTTSSTTSPP--TTHHHHHHHHHHHSS--TTS-HHHHHHHHHHHHHHHHHHHHHS-TTTTTGGGGG-

pLDDT: mean 74.4, std 10.4, range [50.19, 88.06]

Radius of gyration: 18.49 Å; Cα contacts (8 Å, |Δi|>4): 124; chains: 1; bounding box: 36×37×55 Å

Organism: NCBI:txid44276

Foldseek 3Di:
DLVVLLLLLLVLVLVCVVPVVDLVSLVSNLVSLLVSVVVDVCSVVSVVLVVVLLQLVQVLCPDDDRPVPDVSNVVSVVSSVVSCVVCVVVVVVCVVCVVVCCVVPVCVPPPDDDPLQVLLVVVCVVPVGSCPVDDSVVSVCVVVVVVVVLSVCCNPDDDPCSSCSSSVD

Sequence (169 aa):
LSGMLTLSAALALMMWIKTPTHNRYLVAYALLMTFSFYTHYFTLFTLIAHWIAVTILSCQSHKTACYLKLPGWWFANLAIAVAYLPWLPVLFNLLTHLAQLRAGNDIGWIPPVTWRDLPAMYWHFFTGNNGQGFPSFILWLAVGGFIGTVGRISLCNGEYERYQLILFC

Mean predicted aligned error: 10.52 Å